Protein AF-A0A2W2E8K6-F1 (afdb_monomer)

Sequence (105 aa):
MLVDEMERLLRAPLASGNADAWERGPDASHGFGDPSAPVECRVLLVVGEWAEVVTEHHGVGDDPLRVPAAGLADQLGVAVDALPGLRFSGVVGDDGLVTGVSLVS

Nearest PDB structures (foldseek):
  7pnw-assembly1_W  TM=4.073E-01  e=1.799E-01  Mus musculus
  3kf6-assembly1_A  TM=3.713E-01  e=2.875E+00  Schizosaccharomyces pombe
  6voo-assembly1_C  TM=3.539E-01  e=4.196E+00  Spinacia oleracea

Structure (mmCIF, N/CA/C/O backbone):
data_AF-A0A2W2E8K6-F1
#
_entry.id   AF-A0A2W2E8K6-F1
#
loop_
_atom_site.group_PDB
_atom_site.id
_atom_site.type_symbol
_atom_site.label_atom_id
_atom_site.label_alt_id
_atom_site.label_comp_id
_atom_site.label_asym_id
_atom_site.label_entity_id
_atom_site.label_seq_id
_atom_site.pdbx_PDB_ins_code
_atom_site.Cartn_x
_atom_site.Cartn_y
_atom_site.Cartn_z
_atom_site.occupancy
_atom_site.B_iso_or_equiv
_atom_site.auth_seq_id
_atom_site.auth_comp_id
_atom_site.auth_asym_id
_atom_site.auth_atom_id
_atom_site.pdbx_PDB_model_num
ATOM 1 N N . MET A 1 1 ? 38.595 -31.363 -49.644 1.00 59.38 1 MET A N 1
ATOM 2 C CA . MET A 1 1 ? 39.010 -29.950 -49.784 1.00 59.38 1 MET A CA 1
ATOM 3 C C . MET A 1 1 ? 37.880 -28.945 -49.488 1.00 59.38 1 MET A C 1
ATOM 5 O O . MET A 1 1 ? 38.020 -27.790 -49.846 1.00 59.38 1 MET A O 1
ATOM 9 N N . LEU A 1 2 ? 36.776 -29.353 -48.835 1.00 58.16 2 LEU A N 1
ATOM 10 C CA . LEU A 1 2 ? 35.666 -28.464 -48.419 1.00 58.16 2 LEU A CA 1
ATOM 11 C C . LEU A 1 2 ? 35.331 -28.571 -46.916 1.00 58.16 2 LEU A C 1
ATOM 13 O O . LEU A 1 2 ? 34.613 -27.734 -46.389 1.00 58.16 2 LEU A O 1
ATOM 17 N N . VAL A 1 3 ? 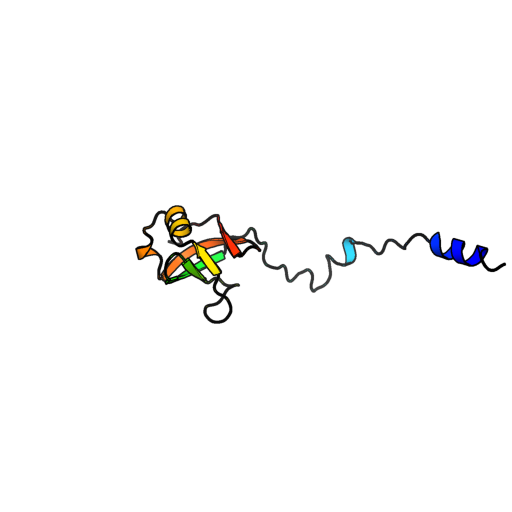35.867 -29.581 -46.221 1.00 56.78 3 VAL A N 1
ATOM 18 C CA . VAL A 1 3 ? 35.679 -29.800 -44.774 1.00 56.78 3 VAL A CA 1
ATOM 19 C C . VAL A 1 3 ? 36.708 -29.051 -43.915 1.00 56.78 3 VAL A C 1
ATOM 21 O O . VAL A 1 3 ? 36.368 -28.595 -42.831 1.0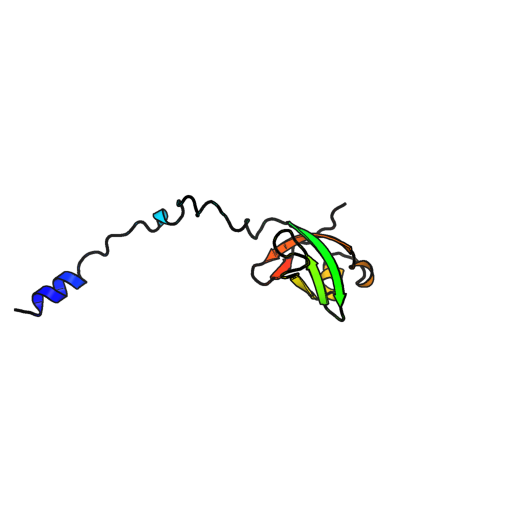0 56.78 3 VAL A O 1
ATOM 24 N N . ASP A 1 4 ? 37.918 -28.823 -44.434 1.00 53.50 4 ASP A N 1
ATOM 25 C CA . ASP A 1 4 ? 38.997 -28.103 -43.733 1.00 53.50 4 ASP A CA 1
ATOM 26 C C . ASP A 1 4 ? 38.683 -26.614 -43.486 1.00 53.50 4 ASP A C 1
ATOM 28 O O . ASP A 1 4 ? 39.111 -26.028 -42.494 1.00 53.50 4 ASP A O 1
ATOM 32 N N . GLU A 1 5 ? 37.908 -25.980 -44.373 1.00 54.84 5 GLU A N 1
ATOM 33 C CA . GLU A 1 5 ? 37.619 -24.543 -44.274 1.00 54.84 5 GLU A CA 1
ATOM 34 C C . GLU A 1 5 ? 36.519 -24.236 -43.242 1.00 54.84 5 GLU A C 1
ATOM 36 O O . GLU A 1 5 ? 36.550 -23.195 -42.584 1.00 54.84 5 GLU A O 1
ATOM 41 N N . MET A 1 6 ? 35.595 -25.179 -43.018 1.00 48.69 6 MET A N 1
ATOM 42 C CA . MET A 1 6 ? 34.545 -25.047 -42.001 1.00 48.69 6 MET A CA 1
ATOM 43 C C . MET A 1 6 ? 35.068 -25.231 -40.571 1.00 48.69 6 MET A C 1
ATOM 45 O O . MET A 1 6 ? 34.632 -24.509 -39.673 1.00 48.69 6 MET A O 1
ATOM 49 N N . GLU A 1 7 ? 36.031 -26.130 -40.339 1.00 54.59 7 GLU A N 1
ATOM 50 C CA . GLU A 1 7 ? 36.639 -26.285 -39.006 1.00 54.59 7 GLU A CA 1
ATOM 51 C C . GLU A 1 7 ? 37.484 -25.069 -38.603 1.00 54.59 7 GLU A C 1
ATOM 53 O O . GLU A 1 7 ? 37.613 -24.763 -37.417 1.00 54.59 7 GLU A O 1
ATOM 58 N N . ARG A 1 8 ? 38.008 -24.317 -39.578 1.00 54.66 8 ARG A N 1
ATOM 59 C CA . ARG A 1 8 ? 38.788 -23.102 -39.321 1.00 54.66 8 A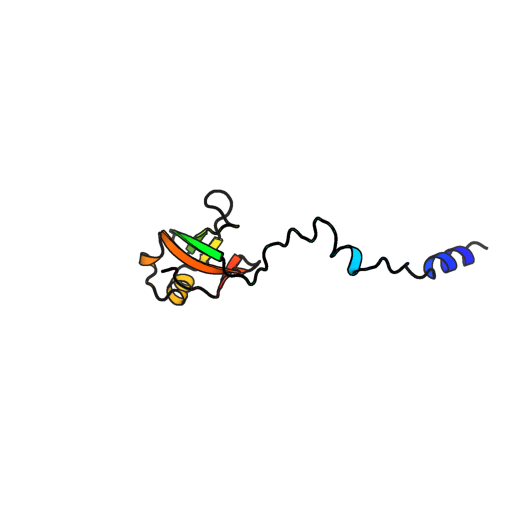RG A CA 1
ATOM 60 C C . ARG A 1 8 ? 37.920 -21.919 -38.877 1.00 54.66 8 ARG A C 1
ATOM 62 O O . ARG A 1 8 ? 38.376 -21.107 -38.075 1.00 54.66 8 ARG A O 1
ATOM 69 N N . LEU A 1 9 ? 36.669 -21.854 -39.337 1.00 54.59 9 LEU A N 1
ATOM 70 C CA . LEU A 1 9 ? 35.689 -20.839 -38.925 1.00 54.59 9 LEU A CA 1
ATOM 71 C C . LEU A 1 9 ? 35.095 -21.110 -37.534 1.00 54.59 9 LEU A C 1
ATOM 73 O O . LEU A 1 9 ? 34.798 -20.166 -36.810 1.00 54.59 9 LEU A O 1
ATOM 77 N N . LEU A 1 10 ? 34.984 -22.378 -37.128 1.00 57.09 10 LEU A N 1
ATOM 78 C CA . LEU A 1 10 ? 34.478 -22.769 -35.803 1.00 57.09 10 LEU A CA 1
ATOM 79 C C . LEU A 1 10 ? 35.527 -22.665 -34.679 1.00 57.09 10 LEU A C 1
ATOM 81 O O . LEU A 1 10 ? 35.171 -22.733 -33.505 1.00 57.09 10 LEU A O 1
ATOM 85 N N . ARG A 1 11 ? 36.814 -22.494 -35.019 1.00 53.44 11 ARG A N 1
ATOM 86 C CA . ARG A 1 11 ? 37.931 -22.363 -34.061 1.00 53.44 11 ARG A CA 1
ATOM 87 C C . ARG A 1 11 ? 38.459 -20.943 -33.889 1.00 53.44 11 ARG A C 1
ATOM 89 O O . ARG A 1 11 ? 39.430 -20.749 -33.154 1.00 53.44 11 ARG A O 1
ATOM 96 N N . ALA A 1 12 ? 37.863 -19.961 -34.562 1.00 48.12 12 ALA A N 1
ATOM 97 C CA . ALA A 1 12 ? 38.179 -18.570 -34.289 1.00 48.12 12 ALA A CA 1
ATOM 98 C C . ALA A 1 12 ? 37.796 -18.275 -32.828 1.00 48.12 12 ALA A C 1
ATOM 100 O O . ALA A 1 12 ? 36.665 -18.580 -32.440 1.00 48.12 12 ALA A O 1
ATOM 101 N N . PRO A 1 13 ? 38.696 -17.714 -31.997 1.00 46.59 13 PRO A N 1
ATOM 102 C CA . PRO A 1 13 ? 38.263 -17.177 -30.722 1.00 46.59 13 PRO A CA 1
ATOM 103 C C . PRO A 1 13 ? 37.185 -16.154 -31.058 1.00 46.59 13 PRO A C 1
ATOM 105 O O . PRO A 1 13 ? 37.446 -15.223 -31.824 1.00 46.59 13 PRO A O 1
ATOM 108 N N . LEU A 1 14 ? 35.967 -16.365 -30.547 1.00 51.41 14 LEU A N 1
ATOM 109 C CA . LEU A 1 14 ? 34.975 -15.304 -30.479 1.00 51.41 14 LEU A CA 1
ATOM 110 C C . LEU A 1 14 ? 35.733 -14.135 -29.871 1.00 51.41 14 LEU A C 1
ATOM 112 O O . LEU A 1 14 ? 36.173 -14.233 -28.724 1.00 51.41 14 LEU A O 1
ATOM 116 N N . ALA A 1 15 ? 36.013 -13.111 -30.682 1.00 48.97 15 ALA A N 1
ATOM 117 C CA . ALA A 1 15 ? 36.617 -11.895 -30.187 1.00 48.97 15 ALA A CA 1
ATOM 118 C C . ALA A 1 15 ? 35.769 -11.530 -28.978 1.00 48.97 15 ALA A C 1
ATOM 120 O O . ALA A 1 15 ? 34.553 -11.389 -29.118 1.00 48.97 15 ALA A O 1
ATOM 121 N N . SER A 1 16 ? 36.385 -11.531 -27.795 1.00 50.12 16 SER A N 1
ATOM 122 C CA . SER A 1 16 ? 35.739 -11.145 -26.556 1.00 50.12 16 SER A CA 1
ATOM 123 C C . SER A 1 16 ? 35.376 -9.678 -26.726 1.00 50.12 16 SER A C 1
ATOM 125 O O . SER A 1 16 ? 36.153 -8.783 -26.392 1.00 50.12 16 SER A O 1
ATOM 127 N N . GLY A 1 17 ? 34.235 -9.443 -27.370 1.00 41.22 17 GLY A N 1
ATOM 128 C CA . GLY A 1 17 ? 33.529 -8.188 -27.357 1.00 41.22 17 GLY A CA 1
ATOM 129 C C . GLY A 1 17 ? 33.325 -7.913 -25.889 1.00 41.22 17 GLY A C 1
ATOM 130 O O . GLY A 1 17 ? 32.635 -8.666 -25.209 1.00 41.22 17 GLY A O 1
ATOM 131 N N . ASN A 1 18 ? 34.085 -6.938 -25.411 1.00 47.88 18 ASN A N 1
ATOM 132 C CA . ASN A 1 18 ? 34.184 -6.566 -24.021 1.00 47.88 18 ASN A CA 1
ATOM 133 C C . ASN A 1 18 ? 32.767 -6.469 -23.436 1.00 47.88 18 ASN A C 1
ATOM 135 O O . ASN A 1 18 ? 32.014 -5.575 -23.825 1.00 47.88 18 ASN A O 1
ATOM 139 N N . ALA A 1 19 ? 32.388 -7.417 -22.575 1.00 48.16 19 ALA A N 1
ATOM 140 C CA . ALA A 1 19 ? 31.066 -7.437 -21.950 1.00 48.16 19 ALA A CA 1
ATOM 141 C C . ALA A 1 19 ? 30.801 -6.124 -21.179 1.00 48.16 19 ALA A C 1
ATOM 143 O O . ALA A 1 19 ? 29.661 -5.685 -21.085 1.00 48.16 19 ALA A O 1
ATOM 144 N N . ASP A 1 20 ? 31.870 -5.420 -20.791 1.00 45.66 20 ASP A N 1
ATOM 145 C CA . ASP A 1 20 ? 31.871 -4.137 -20.079 1.00 45.66 20 ASP A CA 1
ATOM 146 C C . ASP A 1 20 ? 31.558 -2.904 -20.957 1.00 45.66 20 ASP A C 1
ATOM 148 O O . ASP A 1 20 ? 31.648 -1.759 -20.495 1.00 45.66 20 ASP A O 1
ATOM 152 N N . ALA A 1 21 ? 31.297 -3.080 -22.259 1.00 46.66 21 ALA A N 1
ATOM 153 C CA . ALA A 1 21 ? 30.978 -1.965 -23.158 1.00 46.66 21 ALA A CA 1
ATOM 154 C C . ALA A 1 21 ? 29.495 -1.558 -23.099 1.00 46.66 21 ALA A C 1
ATOM 156 O O . ALA A 1 21 ? 29.176 -0.396 -23.340 1.00 46.66 21 ALA A O 1
ATOM 157 N N . TRP A 1 22 ? 28.606 -2.488 -22.740 1.00 51.53 22 TRP A N 1
ATOM 158 C CA . TRP A 1 22 ? 27.163 -2.239 -22.636 1.00 51.53 22 TRP A CA 1
ATOM 159 C C . TRP A 1 22 ? 26.792 -1.468 -21.360 1.00 51.53 22 TRP A C 1
ATOM 161 O O . TRP A 1 22 ? 25.813 -0.734 -21.352 1.00 51.53 22 TRP A O 1
ATOM 171 N N . GLU A 1 23 ? 27.616 -1.551 -20.312 1.00 50.53 23 GLU A N 1
ATOM 172 C CA . GLU A 1 23 ? 27.397 -0.858 -19.031 1.00 50.53 23 GLU A CA 1
ATOM 173 C C . GLU A 1 23 ? 27.769 0.637 -19.047 1.00 50.53 23 GLU A C 1
ATOM 175 O O . GLU A 1 23 ? 27.566 1.336 -18.059 1.00 50.53 23 GLU A O 1
ATOM 180 N N . ARG A 1 24 ? 28.343 1.159 -20.141 1.00 48.19 24 ARG A N 1
ATOM 181 C CA . ARG A 1 24 ? 28.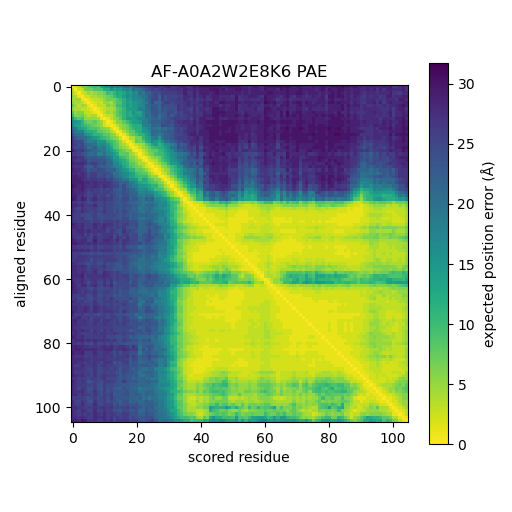867 2.543 -20.209 1.00 48.19 24 ARG A CA 1
ATOM 182 C C . ARG A 1 24 ? 28.306 3.388 -21.351 1.00 48.19 24 ARG A C 1
ATOM 184 O O . ARG A 1 24 ? 28.846 4.457 -21.640 1.00 48.19 24 ARG A O 1
ATOM 191 N N . GLY A 1 25 ? 27.244 2.929 -22.007 1.00 43.72 25 GLY A N 1
ATOM 192 C CA . GLY A 1 25 ? 26.517 3.758 -22.964 1.00 43.72 25 GLY A CA 1
ATOM 193 C C . GLY A 1 25 ? 25.873 4.979 -22.279 1.00 43.72 25 GLY A C 1
ATOM 194 O O . GLY A 1 25 ? 25.596 4.933 -21.081 1.00 43.72 25 GLY A O 1
ATOM 195 N N . PRO A 1 26 ? 25.623 6.092 -22.990 1.00 46.22 26 PRO A N 1
ATOM 196 C CA . PRO A 1 26 ? 24.880 7.243 -22.449 1.00 46.22 26 PRO A CA 1
ATOM 197 C C . PRO A 1 26 ? 23.449 6.881 -21.992 1.00 46.22 26 PRO A C 1
ATOM 199 O O . PRO A 1 26 ? 22.808 7.618 -21.247 1.00 46.22 26 PRO A O 1
ATOM 202 N N . ASP A 1 27 ? 22.967 5.726 -22.429 1.00 49.53 27 ASP A N 1
ATOM 203 C CA . ASP A 1 27 ? 21.756 5.012 -22.047 1.00 49.53 27 ASP A CA 1
ATOM 204 C C . ASP A 1 27 ? 21.916 4.142 -20.784 1.00 49.53 27 ASP A C 1
ATOM 206 O O . ASP A 1 27 ? 20.937 3.956 -20.068 1.00 49.53 27 ASP A O 1
ATOM 210 N N . ALA A 1 28 ? 23.132 3.723 -20.414 1.00 47.81 28 ALA A N 1
ATOM 211 C CA . ALA A 1 28 ? 23.404 3.023 -19.150 1.00 47.81 28 ALA A CA 1
ATOM 212 C C . ALA A 1 28 ? 23.239 3.925 -17.909 1.00 47.81 28 ALA A C 1
ATOM 214 O O . ALA A 1 28 ? 23.199 3.444 -16.781 1.00 47.81 28 ALA A O 1
ATOM 215 N N . SER A 1 29 ? 23.143 5.245 -18.111 1.00 45.16 29 SER A N 1
ATOM 216 C CA . SER A 1 29 ? 22.926 6.237 -17.048 1.00 45.16 29 SER A CA 1
ATOM 217 C C . SER A 1 29 ? 21.459 6.630 -16.851 1.00 45.16 29 SER A C 1
ATOM 219 O O . SER A 1 29 ? 21.165 7.383 -15.926 1.00 45.16 29 SER A O 1
ATOM 221 N N . HIS A 1 30 ? 20.526 6.102 -17.652 1.00 41.91 30 HIS A N 1
ATOM 222 C CA . HIS A 1 30 ? 19.118 6.082 -17.252 1.00 41.91 30 HIS A CA 1
ATOM 223 C C . HIS A 1 30 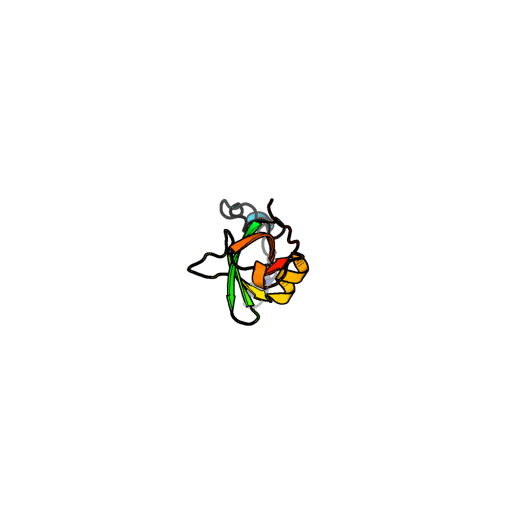? 18.903 4.815 -16.439 1.00 41.91 30 HIS A C 1
ATOM 225 O O . HIS A 1 30 ? 18.240 3.880 -16.878 1.00 41.91 30 HIS A O 1
ATOM 231 N N . GLY A 1 31 ? 19.543 4.766 -15.268 1.00 39.34 31 GLY A N 1
ATOM 232 C CA . GLY A 1 31 ? 19.196 3.768 -14.278 1.00 39.34 31 GLY A CA 1
ATOM 233 C C . GLY A 1 31 ? 17.693 3.860 -14.072 1.00 39.34 31 GLY A C 1
ATOM 234 O O . GLY A 1 31 ? 17.190 4.904 -13.655 1.00 39.34 31 GLY A O 1
ATOM 235 N N . PHE A 1 32 ? 16.976 2.785 -14.397 1.00 46.12 32 PHE A N 1
ATOM 236 C CA . PHE A 1 32 ? 15.781 2.441 -13.642 1.00 46.12 32 PHE A CA 1
ATOM 237 C C . PHE A 1 32 ? 16.193 2.646 -12.185 1.00 46.12 32 PHE A C 1
ATOM 239 O O . PHE A 1 32 ? 17.193 2.049 -11.774 1.00 46.12 32 PHE A O 1
ATOM 246 N N . GLY A 1 33 ? 15.602 3.644 -11.514 1.00 46.72 33 GLY A N 1
ATOM 247 C CA . GLY A 1 33 ? 16.062 4.097 -10.203 1.00 46.72 33 GLY A CA 1
ATOM 248 C C . GLY A 1 33 ? 16.328 2.880 -9.335 1.00 46.72 33 GLY A C 1
ATOM 249 O O . GLY A 1 33 ? 15.548 1.936 -9.408 1.00 46.72 33 GLY A O 1
ATOM 250 N N . ASP A 1 34 ? 17.466 2.862 -8.636 1.00 49.16 34 ASP A N 1
ATOM 251 C CA . ASP A 1 34 ? 17.879 1.728 -7.810 1.00 49.16 34 ASP A CA 1
ATOM 252 C C . ASP A 1 34 ? 16.639 1.182 -7.079 1.00 49.16 34 ASP A C 1
ATOM 254 O O . ASP A 1 34 ? 16.096 1.904 -6.236 1.00 49.16 34 ASP A O 1
ATOM 258 N N . PRO A 1 35 ? 16.134 -0.024 -7.420 1.00 53.66 35 PRO A N 1
ATOM 259 C CA . PRO A 1 35 ? 14.863 -0.528 -6.899 1.00 53.66 35 PRO A CA 1
ATOM 260 C C . PRO A 1 35 ? 14.928 -0.789 -5.387 1.00 53.66 35 PRO A C 1
ATOM 262 O O . PRO A 1 35 ? 13.987 -1.310 -4.804 1.00 53.66 35 PRO A O 1
ATOM 265 N N . SER A 1 36 ? 16.045 -0.443 -4.737 1.00 61.50 36 SER A N 1
ATOM 266 C CA . SER A 1 36 ? 16.231 -0.437 -3.292 1.00 61.50 36 SER A CA 1
ATOM 267 C C . SER A 1 36 ? 15.952 0.912 -2.613 1.00 61.50 36 SER A C 1
ATOM 269 O O . SER A 1 36 ? 15.864 0.954 -1.382 1.00 61.50 36 SER A O 1
ATOM 271 N N . ALA A 1 37 ? 15.807 2.014 -3.357 1.00 77.75 37 ALA A N 1
ATOM 272 C CA . ALA A 1 37 ? 15.556 3.324 -2.768 1.00 77.75 37 ALA A CA 1
ATOM 273 C C . ALA A 1 37 ? 14.059 3.505 -2.445 1.00 77.75 37 ALA A C 1
ATOM 275 O O . ALA A 1 37 ? 13.208 3.281 -3.306 1.00 77.75 37 ALA A O 1
ATOM 276 N N . PRO A 1 38 ? 13.704 3.914 -1.215 1.00 86.81 38 PRO A N 1
ATOM 277 C CA . PRO A 1 38 ? 12.314 4.166 -0.870 1.00 86.81 38 PRO A CA 1
ATOM 278 C C . PRO A 1 38 ? 11.787 5.410 -1.606 1.00 86.81 38 PRO A C 1
ATOM 280 O O . PRO A 1 38 ? 12.413 6.470 -1.576 1.00 86.81 38 PRO A O 1
ATOM 283 N N . VAL A 1 39 ? 10.618 5.281 -2.235 1.00 90.94 39 VAL A N 1
ATOM 284 C CA . VAL A 1 39 ? 9.919 6.346 -2.974 1.00 90.94 39 VAL A CA 1
ATOM 285 C C . VAL A 1 39 ? 8.730 6.878 -2.173 1.00 90.94 39 VAL A C 1
ATOM 287 O O . VAL A 1 39 ? 8.288 6.246 -1.209 1.00 90.94 39 VAL A O 1
ATOM 290 N N . GLU A 1 40 ? 8.208 8.054 -2.537 1.00 93.62 40 GLU A N 1
ATOM 291 C CA . GLU A 1 40 ? 6.938 8.545 -1.982 1.00 93.62 40 GLU A CA 1
ATOM 292 C C . GLU A 1 40 ? 5.768 7.770 -2.601 1.00 93.62 40 GLU A C 1
ATOM 294 O O . GLU A 1 40 ? 5.615 7.683 -3.822 1.00 93.62 40 GLU A O 1
ATOM 299 N N . CYS A 1 41 ? 4.917 7.242 -1.730 1.00 94.62 41 CYS A N 1
ATOM 300 C CA . CYS A 1 41 ? 3.727 6.486 -2.062 1.00 94.62 41 CYS A CA 1
ATOM 301 C C . CYS A 1 41 ? 2.488 7.197 -1.517 1.00 94.62 41 CYS A C 1
ATOM 303 O O . CYS A 1 41 ? 2.492 7.793 -0.433 1.00 94.62 41 CYS A O 1
ATOM 305 N N . ARG A 1 42 ? 1.375 7.069 -2.235 1.00 96.06 42 ARG A N 1
ATOM 306 C CA . ARG A 1 42 ? 0.065 7.512 -1.760 1.00 96.06 42 ARG A CA 1
ATOM 307 C C . ARG A 1 42 ? -0.991 6.474 -2.077 1.00 96.06 42 ARG A C 1
ATOM 309 O O . ARG A 1 42 ? -1.124 6.058 -3.222 1.00 96.06 42 ARG A O 1
ATOM 316 N N . VAL A 1 43 ? -1.806 6.125 -1.090 1.00 96.19 43 VAL A N 1
ATOM 317 C CA . VAL A 1 43 ? -3.003 5.321 -1.341 1.00 96.19 43 VAL A CA 1
ATOM 318 C C . VAL A 1 43 ? -4.064 6.211 -1.988 1.00 96.19 43 VAL A C 1
ATOM 320 O O . VAL A 1 43 ? -4.483 7.216 -1.409 1.00 96.19 43 VAL A O 1
ATOM 323 N N . LEU A 1 44 ? -4.518 5.854 -3.185 1.00 95.19 44 LEU A N 1
ATOM 324 C CA . LEU A 1 44 ? -5.633 6.528 -3.845 1.00 95.19 44 LEU A CA 1
ATOM 325 C C . LEU A 1 44 ? -6.968 6.108 -3.249 1.00 95.19 44 LEU A C 1
ATOM 327 O O . LEU A 1 44 ? -7.764 6.954 -2.842 1.00 95.19 44 LEU A O 1
ATOM 331 N N . LEU A 1 45 ? -7.212 4.801 -3.229 1.00 94.88 45 LEU A N 1
ATOM 332 C CA . LEU A 1 45 ? -8.498 4.218 -2.882 1.00 94.88 45 LEU A CA 1
ATOM 333 C C . LEU A 1 45 ? -8.3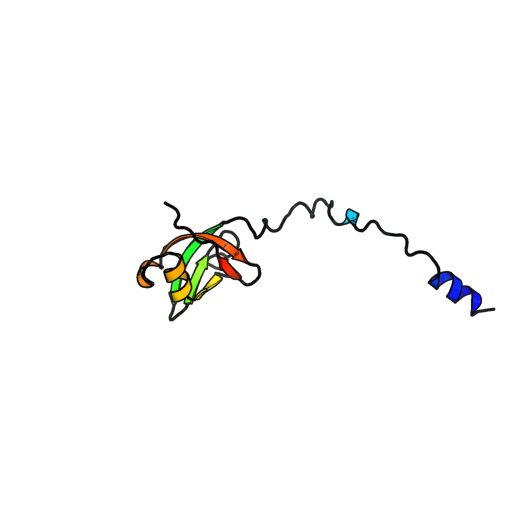39 2.766 -2.439 1.00 94.88 45 LEU A C 1
ATOM 335 O O . LEU A 1 45 ? -7.347 2.106 -2.742 1.00 94.88 45 LEU A O 1
ATOM 339 N N . VAL A 1 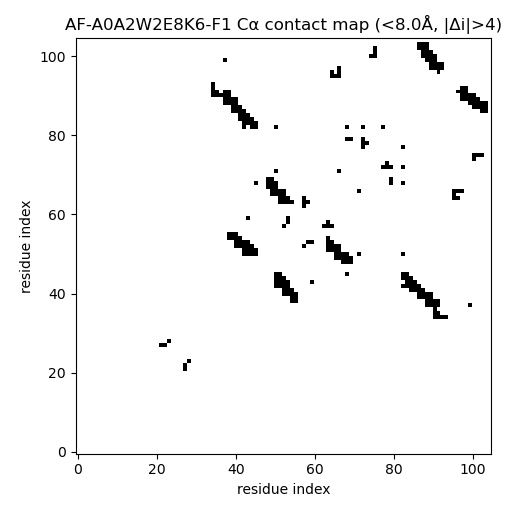46 ? -9.349 2.286 -1.719 1.00 96.56 46 VAL A N 1
ATOM 340 C CA . VAL A 1 46 ? -9.488 0.888 -1.310 1.00 96.56 46 VAL A CA 1
ATOM 341 C C . VAL A 1 46 ? -10.769 0.347 -1.938 1.00 96.56 46 VAL A C 1
ATOM 343 O O . VAL A 1 46 ? -11.838 0.936 -1.773 1.00 96.56 46 VAL A O 1
ATOM 346 N N . VAL A 1 47 ? -10.663 -0.758 -2.675 1.00 92.81 47 VAL A N 1
ATOM 347 C CA . VAL A 1 47 ? -11.784 -1.433 -3.345 1.00 92.81 47 VAL A CA 1
ATOM 348 C C . VAL A 1 47 ? -11.769 -2.902 -2.957 1.00 92.81 47 VAL A C 1
ATOM 350 O O . VAL A 1 47 ? -10.904 -3.672 -3.375 1.00 92.81 47 VAL A O 1
ATOM 353 N N . GLY A 1 48 ? -12.751 -3.299 -2.147 1.00 93.56 48 GLY A N 1
ATOM 354 C CA . GLY A 1 48 ? -12.796 -4.643 -1.580 1.00 93.56 48 GLY A CA 1
ATOM 355 C C . GLY A 1 48 ? -11.583 -4.898 -0.685 1.00 93.56 48 GLY A C 1
ATOM 356 O O . GLY A 1 48 ? -11.392 -4.206 0.309 1.00 93.56 48 GLY A O 1
ATOM 357 N N . GLU A 1 49 ? -10.774 -5.893 -1.044 1.00 95.38 49 GLU A N 1
ATOM 358 C CA . GLU A 1 49 ? -9.566 -6.304 -0.311 1.00 95.38 49 GLU A CA 1
ATOM 359 C C . GLU A 1 49 ? -8.274 -5.625 -0.807 1.00 95.38 49 GLU A C 1
ATOM 361 O O . GLU A 1 49 ? -7.204 -5.853 -0.242 1.00 95.38 49 GLU A O 1
ATOM 366 N N . TRP A 1 50 ? -8.362 -4.790 -1.846 1.00 96.38 50 TRP A N 1
ATOM 367 C CA . TRP A 1 50 ? -7.212 -4.200 -2.532 1.00 96.38 50 TRP A CA 1
ATOM 368 C C . TRP A 1 50 ? -7.113 -2.698 -2.278 1.00 96.38 50 TRP A C 1
ATOM 370 O O . TRP A 1 50 ? -8.124 -1.995 -2.253 1.00 96.38 50 TRP A O 1
ATOM 380 N N . ALA A 1 51 ? -5.887 -2.206 -2.134 1.00 96.44 51 ALA A N 1
ATOM 381 C CA . ALA A 1 51 ? -5.555 -0.790 -2.142 1.00 96.44 51 ALA A CA 1
ATOM 382 C C . ALA A 1 51 ? -4.837 -0.444 -3.450 1.00 96.44 51 ALA A C 1
ATOM 384 O O . ALA A 1 51 ? -3.957 -1.185 -3.890 1.00 96.44 51 ALA A O 1
ATOM 385 N N . GLU A 1 52 ? -5.205 0.683 -4.053 1.00 95.50 52 GLU A N 1
ATOM 386 C CA . GLU A 1 52 ? -4.470 1.266 -5.173 1.00 95.50 52 GLU A CA 1
ATOM 387 C C . GLU A 1 52 ? -3.477 2.297 -4.640 1.00 95.50 52 GLU A C 1
ATOM 389 O O . GLU A 1 52 ? -3.857 3.249 -3.952 1.00 95.50 52 GLU A O 1
ATOM 394 N N . VAL A 1 53 ? -2.202 2.095 -4.951 1.00 94.50 53 VAL A N 1
ATOM 395 C CA . VAL A 1 53 ? -1.083 2.931 -4.527 1.00 94.50 53 VAL A CA 1
ATOM 396 C C . VAL A 1 53 ? -0.474 3.586 -5.752 1.00 94.50 53 VAL A C 1
ATOM 398 O O . VAL A 1 53 ? -0.186 2.926 -6.747 1.00 94.50 53 VAL A O 1
ATOM 401 N N . VAL A 1 54 ? -0.254 4.891 -5.665 1.00 94.25 54 VAL A N 1
ATOM 402 C CA . VAL A 1 54 ? 0.500 5.633 -6.669 1.00 94.25 54 VAL A CA 1
ATOM 403 C C . VAL A 1 54 ? 1.860 6.028 -6.154 1.00 94.25 54 VAL A C 1
ATOM 405 O O . VAL A 1 54 ? 2.031 6.312 -4.966 1.00 94.25 54 VAL A O 1
ATOM 408 N N . THR A 1 55 ? 2.800 6.075 -7.083 1.00 90.56 55 THR A N 1
ATOM 409 C CA . THR A 1 55 ? 4.184 6.492 -6.882 1.00 90.56 55 THR A CA 1
ATOM 410 C C . THR A 1 55 ? 4.603 7.391 -8.043 1.00 90.56 55 THR A C 1
ATOM 412 O O . THR A 1 55 ? 3.815 7.659 -8.953 1.00 90.56 55 THR A O 1
ATOM 415 N N . GLU A 1 56 ? 5.848 7.862 -8.042 1.00 86.62 56 GLU A N 1
ATOM 416 C CA . GLU A 1 56 ? 6.409 8.585 -9.192 1.00 86.62 56 GLU A CA 1
ATOM 417 C C . GLU A 1 56 ? 6.514 7.725 -10.467 1.00 86.62 56 GLU A C 1
ATOM 419 O O . GLU A 1 56 ? 6.538 8.266 -11.571 1.00 86.62 56 GLU A O 1
ATOM 424 N N . HIS A 1 57 ? 6.528 6.395 -10.322 1.00 84.06 57 HIS A N 1
ATOM 425 C CA . HIS A 1 57 ? 6.605 5.437 -11.429 1.00 84.06 57 HIS A CA 1
ATOM 426 C C . HIS A 1 57 ? 5.233 4.869 -11.829 1.00 84.06 57 HIS A C 1
ATOM 428 O O . HIS A 1 57 ? 5.038 4.502 -12.985 1.00 84.06 57 HIS A O 1
ATOM 434 N N . HIS A 1 58 ? 4.275 4.841 -10.897 1.00 82.69 58 HIS A N 1
ATOM 435 C CA . HIS A 1 58 ? 2.943 4.253 -11.066 1.00 82.69 58 HIS A CA 1
ATOM 436 C C . HIS A 1 58 ? 1.855 5.302 -10.808 1.00 82.69 58 HIS A C 1
ATOM 438 O O . HIS A 1 58 ? 1.498 5.585 -9.663 1.00 82.69 58 HIS A O 1
ATOM 444 N N . GLY A 1 59 ? 1.360 5.935 -11.875 1.00 82.25 59 GLY A N 1
ATOM 445 C CA . GLY A 1 59 ? 0.464 7.094 -11.806 1.00 82.25 59 GLY A CA 1
ATOM 446 C C . GLY A 1 59 ? -1.035 6.769 -11.740 1.00 82.25 59 GLY A C 1
ATOM 447 O O . GLY A 1 59 ? -1.477 5.670 -12.054 1.00 82.25 59 GLY A O 1
ATOM 448 N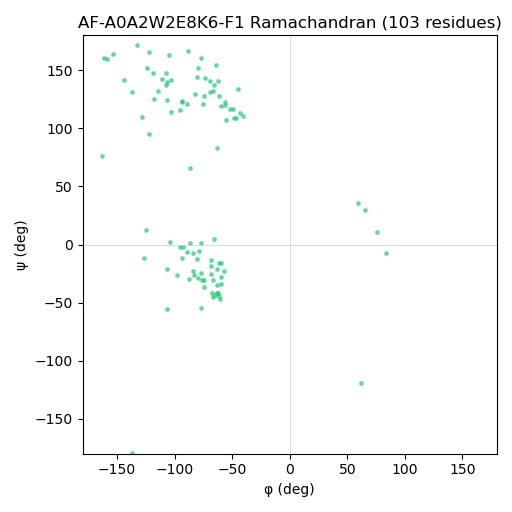 N . VAL A 1 60 ? -1.841 7.785 -11.397 1.00 78.62 60 VAL A N 1
ATOM 449 C CA . VAL A 1 60 ? -3.308 7.705 -11.186 1.00 78.62 60 VAL A CA 1
ATOM 450 C C . VAL A 1 60 ? -4.094 7.237 -12.422 1.00 78.62 60 VAL A C 1
ATOM 452 O O . VAL A 1 60 ? -5.190 6.705 -12.278 1.00 78.62 60 VAL A O 1
ATOM 455 N N . GLY A 1 61 ? -3.580 7.490 -13.629 1.00 72.56 61 GLY A N 1
ATOM 456 C CA . GLY A 1 61 ? -4.310 7.270 -14.883 1.00 72.56 61 GLY A CA 1
ATOM 457 C C . GLY A 1 61 ? -3.852 6.072 -15.709 1.00 72.56 61 GLY A C 1
ATOM 458 O O . GLY A 1 61 ? -4.631 5.596 -16.530 1.00 72.56 61 GLY A O 1
ATOM 459 N N . ASP A 1 62 ? -2.626 5.598 -15.492 1.00 74.69 62 ASP A N 1
ATOM 460 C CA . ASP A 1 62 ? -2.011 4.588 -16.353 1.00 74.69 62 ASP A CA 1
ATOM 461 C C . ASP A 1 62 ? -1.976 3.228 -15.659 1.00 74.69 62 ASP A C 1
ATOM 463 O O . ASP A 1 62 ? -2.517 2.258 -16.186 1.00 74.69 62 ASP A O 1
ATOM 467 N N . ASP A 1 63 ? -1.374 3.168 -14.467 1.00 86.75 63 ASP A N 1
ATOM 468 C CA . ASP A 1 63 ? -1.081 1.896 -13.806 1.00 86.75 63 ASP A CA 1
ATOM 469 C C . ASP A 1 63 ? -0.781 2.077 -12.305 1.00 86.75 63 ASP A C 1
ATOM 471 O O . ASP A 1 63 ? 0.385 2.063 -11.904 1.00 86.75 63 ASP A O 1
ATOM 475 N N . PRO A 1 64 ? -1.795 2.308 -11.449 1.00 90.50 64 PRO A N 1
ATOM 476 C CA . PRO A 1 64 ? -1.593 2.301 -10.006 1.00 90.50 64 PRO A CA 1
ATOM 477 C C . PRO A 1 64 ? -1.303 0.879 -9.506 1.00 90.50 64 PRO A C 1
ATOM 479 O O . PRO A 1 64 ? -1.954 -0.091 -9.901 1.00 90.50 64 PRO A O 1
ATOM 482 N N . LEU A 1 65 ? -0.381 0.762 -8.552 1.00 92.19 65 LEU A N 1
ATOM 483 C CA . LEU A 1 65 ? -0.032 -0.509 -7.924 1.00 92.19 65 LEU A CA 1
ATOM 484 C C . LEU A 1 65 ? -1.205 -1.043 -7.108 1.00 92.19 65 LEU A C 1
ATOM 486 O O . LEU A 1 65 ? -1.771 -0.332 -6.276 1.00 92.19 65 LEU A O 1
ATOM 490 N N . ARG A 1 66 ? -1.539 -2.320 -7.293 1.00 93.00 66 ARG A N 1
ATOM 491 C CA . ARG A 1 66 ? -2.580 -3.000 -6.516 1.00 93.00 66 ARG A CA 1
ATOM 492 C C . ARG A 1 66 ? -1.954 -3.898 -5.472 1.00 93.00 66 ARG A C 1
ATOM 494 O O . ARG A 1 66 ? -1.348 -4.911 -5.802 1.00 93.00 66 ARG A O 1
ATOM 501 N N . VAL A 1 67 ? -2.164 -3.549 -4.210 1.00 93.50 67 VAL A N 1
ATOM 502 C CA . VAL A 1 67 ? -1.616 -4.292 -3.071 1.00 93.50 67 VAL A CA 1
ATOM 503 C C . VAL A 1 67 ? -2.725 -4.739 -2.118 1.00 93.50 67 VAL A C 1
ATOM 505 O O . VAL A 1 67 ? -3.761 -4.073 -2.034 1.00 93.50 67 VAL A O 1
ATOM 508 N N . PRO A 1 68 ? -2.553 -5.851 -1.380 1.00 95.31 68 PRO A N 1
ATOM 509 C CA . PRO A 1 68 ? -3.521 -6.267 -0.369 1.00 95.31 68 PRO A CA 1
ATOM 510 C C . PRO A 1 68 ? -3.685 -5.192 0.715 1.00 95.31 68 PRO A C 1
ATOM 512 O O . PRO A 1 68 ? -2.734 -4.866 1.427 1.00 95.31 68 PRO A O 1
ATOM 515 N N . ALA A 1 69 ? -4.898 -4.659 0.876 1.00 95.69 69 ALA A N 1
ATOM 516 C CA . ALA A 1 69 ? -5.168 -3.539 1.778 1.00 95.69 69 ALA A CA 1
ATOM 517 C C . ALA A 1 69 ? -4.896 -3.905 3.243 1.00 95.69 69 ALA A C 1
ATOM 519 O O . ALA A 1 69 ? -4.281 -3.134 3.973 1.00 95.69 69 ALA A O 1
ATOM 520 N N . ALA A 1 70 ? -5.301 -5.107 3.664 1.00 95.56 70 ALA A N 1
ATOM 521 C CA . ALA A 1 70 ? -5.050 -5.588 5.021 1.00 95.56 70 ALA A CA 1
ATOM 522 C C . ALA A 1 70 ? -3.546 -5.708 5.321 1.00 95.56 70 ALA A C 1
ATOM 524 O O . ALA A 1 70 ? -3.105 -5.305 6.393 1.00 95.56 70 ALA A O 1
ATOM 525 N N . GLY A 1 71 ? -2.762 -6.209 4.360 1.00 93.81 71 GLY A N 1
ATOM 526 C CA . GLY A 1 71 ? -1.312 -6.332 4.509 1.00 93.81 71 GLY A CA 1
ATOM 527 C C . GLY A 1 71 ? -0.618 -4.973 4.573 1.00 93.81 71 GLY A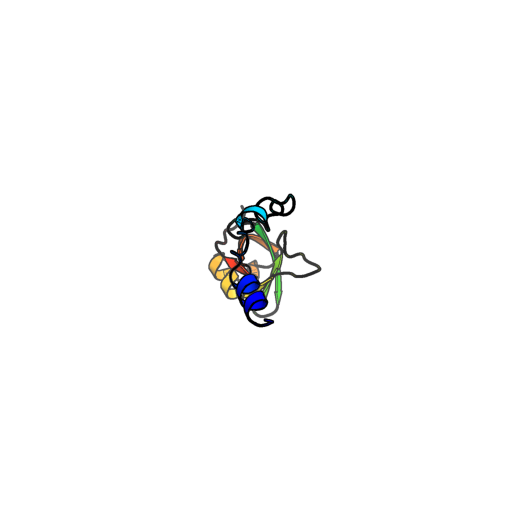 C 1
ATOM 528 O O . GLY A 1 71 ? 0.252 -4.771 5.412 1.00 93.81 71 GLY A O 1
ATOM 529 N N . LEU A 1 72 ? -1.037 -4.021 3.735 1.00 93.94 72 LEU A N 1
ATOM 530 C CA . LEU A 1 72 ? -0.496 -2.663 3.763 1.00 93.94 72 LEU A CA 1
ATOM 531 C C . LEU A 1 72 ? -0.830 -1.937 5.078 1.00 93.94 72 LEU A C 1
ATOM 533 O O . LEU A 1 72 ? 0.037 -1.291 5.659 1.00 93.94 72 LEU A O 1
ATOM 537 N N . ALA A 1 73 ? -2.071 -2.057 5.558 1.00 94.69 73 ALA A N 1
ATOM 538 C CA . ALA A 1 73 ? -2.513 -1.453 6.815 1.00 94.69 73 ALA A CA 1
ATOM 539 C C . ALA A 1 73 ? -1.724 -1.980 8.022 1.00 94.69 73 ALA A C 1
ATOM 541 O O . ALA A 1 73 ? -1.271 -1.185 8.846 1.00 94.69 73 ALA A O 1
ATOM 542 N N . ASP A 1 74 ? -1.511 -3.298 8.084 1.00 93.75 74 ASP A N 1
ATOM 543 C CA . ASP A 1 74 ? -0.714 -3.948 9.128 1.00 93.75 74 ASP A CA 1
ATOM 544 C C . ASP A 1 74 ? 0.733 -3.435 9.131 1.00 93.75 74 ASP A C 1
ATOM 546 O O . ASP A 1 74 ? 1.236 -3.003 10.167 1.00 93.75 74 ASP A O 1
ATOM 550 N N . GLN A 1 75 ? 1.368 -3.363 7.955 1.00 92.25 75 GLN A N 1
ATOM 551 C CA . GLN A 1 75 ? 2.729 -2.834 7.832 1.00 92.25 75 GLN A CA 1
ATOM 552 C C . GLN A 1 75 ? 2.840 -1.353 8.234 1.00 92.25 75 GLN A C 1
ATOM 554 O O . GLN A 1 75 ? 3.853 -0.942 8.795 1.00 92.25 75 GLN A O 1
ATOM 559 N N . LEU A 1 76 ? 1.808 -0.549 7.958 1.00 93.38 76 LEU A N 1
ATOM 560 C CA . LEU A 1 76 ? 1.763 0.873 8.312 1.00 93.38 76 LEU A CA 1
ATOM 561 C C . LEU A 1 76 ? 1.295 1.131 9.753 1.00 93.38 76 LEU A C 1
ATOM 563 O O . LEU A 1 76 ? 1.340 2.274 10.208 1.00 93.38 76 LEU A O 1
ATOM 567 N N . GLY A 1 77 ? 0.844 0.101 10.475 1.00 94.56 77 GLY A N 1
ATOM 568 C CA . GLY A 1 77 ? 0.323 0.235 11.835 1.00 94.56 77 GLY A CA 1
ATOM 569 C C . GLY A 1 77 ? -0.970 1.055 11.918 1.00 94.56 77 GLY A C 1
ATOM 570 O O . GLY A 1 77 ? -1.214 1.718 12.928 1.00 94.56 77 GLY A O 1
ATOM 571 N N . VAL A 1 78 ? -1.789 1.038 10.864 1.00 94.75 78 VAL A N 1
ATOM 572 C CA . VAL A 1 78 ? -3.060 1.776 10.777 1.00 94.75 78 VAL A CA 1
ATOM 573 C C . VAL A 1 78 ? -4.225 0.828 10.509 1.00 94.75 78 VAL A C 1
ATOM 575 O O . VAL A 1 78 ? -4.042 -0.323 10.125 1.00 94.75 78 VAL A O 1
ATOM 578 N N . ALA A 1 79 ? -5.451 1.306 10.702 1.00 95.50 79 ALA A N 1
ATOM 579 C CA . ALA A 1 79 ? -6.635 0.568 10.284 1.00 95.50 79 ALA A CA 1
ATOM 580 C C . ALA A 1 79 ? -6.881 0.737 8.769 1.00 95.50 79 ALA A C 1
ATOM 582 O O . ALA A 1 79 ? -6.500 1.744 8.171 1.00 95.50 79 ALA A O 1
ATOM 583 N N . VAL A 1 80 ? -7.514 -0.256 8.130 1.00 95.25 80 VAL A N 1
ATOM 584 C CA . VAL A 1 80 ? -7.752 -0.271 6.668 1.00 95.25 80 VAL A CA 1
ATOM 585 C C . VAL A 1 80 ? -8.580 0.934 6.205 1.00 95.25 80 VAL A C 1
ATOM 587 O O . VAL A 1 80 ? -8.353 1.469 5.123 1.00 95.25 80 VAL A O 1
ATOM 590 N N . ASP A 1 81 ? -9.517 1.390 7.033 1.00 95.12 81 ASP A N 1
ATOM 591 C CA . ASP A 1 81 ? -10.353 2.569 6.792 1.00 95.12 81 ASP A CA 1
ATOM 592 C C . ASP A 1 81 ? -9.572 3.893 6.828 1.00 95.12 81 ASP A C 1
ATOM 594 O O . ASP A 1 81 ? -10.032 4.886 6.264 1.00 95.12 81 ASP A O 1
ATOM 598 N N . ALA A 1 82 ? -8.374 3.900 7.415 1.00 95.94 82 ALA A N 1
ATOM 599 C CA . ALA A 1 82 ? -7.462 5.038 7.419 1.00 95.94 82 ALA A CA 1
ATOM 600 C C . ALA A 1 82 ? -6.505 5.067 6.213 1.00 95.94 82 ALA A C 1
ATOM 602 O O . ALA A 1 82 ? -5.768 6.039 6.051 1.00 95.94 82 ALA A O 1
ATOM 603 N N . LEU A 1 83 ? -6.494 4.029 5.365 1.00 95.94 83 LEU A N 1
ATOM 604 C CA . LEU A 1 83 ? -5.608 3.976 4.200 1.00 95.94 83 LEU A CA 1
ATOM 605 C C . LEU A 1 83 ? -5.929 5.022 3.123 1.00 95.94 83 LEU A C 1
ATOM 607 O O . LEU A 1 83 ? -4.981 5.626 2.630 1.00 95.94 83 LEU A O 1
ATOM 611 N N . PRO A 1 84 ? -7.188 5.264 2.699 1.00 96.75 84 PRO A N 1
ATOM 612 C CA . PRO A 1 84 ? -7.454 6.165 1.579 1.00 96.75 84 PRO A CA 1
ATOM 613 C C . PRO A 1 84 ? -6.871 7.569 1.791 1.00 96.75 84 PRO A C 1
ATOM 615 O O . PRO A 1 84 ? -7.192 8.263 2.753 1.00 96.75 84 PRO A O 1
ATOM 618 N N . GLY A 1 85 ? -6.023 8.010 0.861 1.00 95.06 85 GLY A N 1
ATOM 619 C CA . GLY A 1 85 ? -5.350 9.306 0.912 1.00 95.06 85 GLY A CA 1
ATOM 620 C C . GLY A 1 85 ? -4.070 9.346 1.751 1.00 95.06 85 GLY A C 1
ATOM 621 O O . GLY A 1 85 ? -3.372 10.362 1.693 1.00 95.06 85 GLY A O 1
ATOM 622 N N . LEU A 1 86 ? -3.739 8.275 2.476 1.00 95.75 86 LEU A N 1
ATOM 623 C CA . LEU A 1 86 ? -2.548 8.187 3.314 1.00 95.75 86 LEU A CA 1
ATOM 624 C C . LEU A 1 86 ? -1.276 8.222 2.462 1.00 95.75 86 LEU A C 1
ATOM 626 O O . LEU A 1 86 ? -1.193 7.581 1.409 1.00 95.75 86 LEU A O 1
ATOM 630 N N . ARG A 1 87 ? -0.284 8.978 2.936 1.00 95.81 87 ARG A N 1
ATOM 631 C CA . ARG A 1 87 ? 1.048 9.062 2.338 1.00 95.81 87 ARG A CA 1
ATOM 632 C C . ARG A 1 87 ? 2.053 8.311 3.189 1.00 95.81 87 ARG A C 1
ATOM 634 O O . ARG A 1 87 ? 2.019 8.384 4.415 1.00 95.81 87 ARG A O 1
ATOM 641 N N . PHE A 1 88 ? 2.951 7.612 2.526 1.00 94.56 88 PHE A N 1
ATOM 642 C CA . PHE A 1 88 ? 3.994 6.828 3.161 1.00 94.56 88 PHE A CA 1
ATOM 643 C C . PHE A 1 88 ? 5.181 6.721 2.204 1.00 94.56 88 PHE A C 1
ATOM 645 O O . PHE A 1 88 ? 5.064 7.026 1.023 1.00 94.56 88 PHE A O 1
ATOM 652 N N . SER A 1 89 ? 6.335 6.332 2.716 1.00 93.94 89 SER A N 1
ATOM 653 C CA . SER A 1 89 ? 7.498 5.991 1.916 1.00 93.94 89 SER A CA 1
ATOM 654 C C . SER A 1 89 ? 7.630 4.476 1.874 1.00 93.94 89 SER A C 1
ATOM 656 O O . SER A 1 89 ? 7.343 3.824 2.878 1.00 93.94 89 SER A O 1
ATOM 658 N N . GLY A 1 90 ? 8.015 3.910 0.735 1.00 92.06 90 GLY A N 1
ATOM 659 C CA . GLY A 1 90 ? 8.180 2.467 0.582 1.00 92.06 90 GLY A CA 1
ATOM 660 C C . GLY A 1 90 ? 9.033 2.111 -0.626 1.00 92.06 90 GLY A C 1
ATOM 661 O O . GLY A 1 90 ? 9.212 2.917 -1.532 1.00 92.06 90 GLY A O 1
ATOM 662 N N . VAL A 1 91 ? 9.567 0.898 -0.626 1.00 90.00 91 VAL A N 1
ATOM 663 C CA . VAL A 1 91 ? 10.340 0.339 -1.736 1.00 90.00 91 VAL A CA 1
ATOM 664 C C . VAL A 1 91 ? 9.392 -0.452 -2.630 1.00 90.00 91 VAL A C 1
ATOM 666 O O . VAL A 1 91 ? 8.705 -1.352 -2.140 1.00 90.00 91 VAL A O 1
ATOM 669 N N . VAL A 1 92 ? 9.339 -0.106 -3.918 1.00 84.81 92 VAL A N 1
ATOM 670 C CA . VAL A 1 92 ? 8.525 -0.803 -4.923 1.00 84.81 92 VAL A CA 1
ATOM 671 C C . VAL A 1 92 ? 9.400 -1.832 -5.630 1.00 84.81 92 VAL A C 1
ATOM 673 O O . VAL A 1 92 ? 10.361 -1.463 -6.297 1.00 84.81 92 VAL A O 1
ATOM 676 N N . GLY A 1 93 ? 9.076 -3.113 -5.468 1.00 80.94 93 GLY A N 1
ATOM 677 C CA . GLY A 1 93 ? 9.736 -4.196 -6.192 1.00 80.94 93 GLY A CA 1
ATOM 678 C C . GLY A 1 93 ? 9.253 -4.307 -7.640 1.00 80.94 93 GLY A C 1
ATOM 679 O O . GLY A 1 93 ? 8.155 -3.865 -7.978 1.00 80.94 93 GLY A O 1
ATOM 680 N N . ASP A 1 94 ? 10.043 -4.974 -8.484 1.00 74.88 94 ASP A N 1
ATOM 681 C CA . ASP A 1 94 ? 9.693 -5.259 -9.889 1.00 74.88 94 ASP A CA 1
ATOM 682 C C . ASP A 1 94 ? 8.430 -6.135 -10.039 1.00 74.88 94 ASP A C 1
ATOM 684 O O . ASP A 1 94 ? 7.844 -6.236 -11.115 1.00 74.88 94 ASP A O 1
ATOM 688 N N . ASP A 1 95 ? 8.009 -6.787 -8.955 1.00 76.44 95 ASP A N 1
ATOM 689 C CA . ASP A 1 95 ? 6.779 -7.570 -8.843 1.00 76.44 95 ASP A CA 1
ATOM 690 C C . ASP A 1 95 ? 5.551 -6.731 -8.441 1.00 76.44 95 ASP A C 1
ATOM 692 O O . ASP A 1 95 ? 4.454 -7.271 -8.285 1.00 76.44 95 ASP A O 1
ATOM 696 N N . GLY A 1 96 ? 5.722 -5.417 -8.274 1.00 69.69 96 GLY A N 1
ATOM 697 C CA . GLY A 1 96 ? 4.675 -4.493 -7.848 1.00 69.69 96 GLY A CA 1
ATOM 698 C C . GLY A 1 96 ? 4.350 -4.570 -6.355 1.00 69.69 96 GLY A C 1
ATOM 699 O O . GLY A 1 96 ? 3.350 -3.992 -5.917 1.00 69.69 96 GLY A O 1
ATOM 700 N N . LEU A 1 97 ? 5.163 -5.271 -5.556 1.00 77.62 97 LEU A N 1
ATOM 701 C CA . LEU A 1 97 ? 5.018 -5.278 -4.105 1.00 77.62 97 LEU A CA 1
ATOM 702 C C . LEU A 1 97 ? 5.643 -4.030 -3.488 1.00 77.62 97 LEU A C 1
ATOM 704 O O . LEU A 1 97 ? 6.696 -3.557 -3.908 1.00 77.62 97 LEU A O 1
ATOM 708 N N . VAL A 1 98 ? 5.005 -3.528 -2.431 1.00 81.00 98 VAL A N 1
ATOM 709 C CA . VAL A 1 98 ? 5.527 -2.413 -1.642 1.00 81.00 98 VAL A CA 1
ATOM 710 C C . VAL A 1 98 ? 6.032 -2.946 -0.306 1.00 81.00 98 VAL A C 1
ATOM 712 O O . VAL A 1 98 ? 5.300 -3.623 0.416 1.00 81.00 98 VAL A O 1
ATOM 715 N N . THR A 1 99 ? 7.294 -2.664 0.008 1.00 83.31 99 THR A N 1
ATOM 716 C CA . THR A 1 99 ? 7.986 -3.151 1.211 1.00 83.31 99 THR A CA 1
ATOM 717 C C . THR A 1 99 ? 8.720 -2.016 1.927 1.00 83.31 99 THR A C 1
ATOM 719 O O . THR A 1 99 ? 8.789 -0.896 1.422 1.00 83.31 99 THR A O 1
ATOM 722 N N . GLY A 1 100 ? 9.249 -2.282 3.129 1.00 79.88 100 GLY A N 1
ATOM 723 C CA . GLY A 1 100 ? 10.050 -1.299 3.871 1.00 79.88 100 GLY A CA 1
ATOM 724 C C . GLY A 1 100 ? 9.296 -0.002 4.175 1.00 79.88 100 GLY A C 1
ATOM 725 O O . GLY A 1 100 ? 9.881 1.076 4.106 1.00 79.88 100 GLY A O 1
ATOM 726 N N . VAL A 1 101 ? 7.991 -0.100 4.442 1.00 84.94 101 VAL A N 1
ATOM 727 C CA . VAL A 1 101 ? 7.118 1.070 4.527 1.00 84.94 101 VAL A CA 1
ATOM 728 C C . VAL A 1 101 ? 7.325 1.879 5.808 1.00 84.94 101 VAL A C 1
ATOM 730 O O . VAL A 1 101 ? 7.529 1.330 6.889 1.00 84.94 101 VAL A O 1
ATOM 733 N N . SER A 1 102 ? 7.222 3.201 5.694 1.00 83.50 102 SER A N 1
ATOM 734 C CA . SER A 1 102 ? 7.205 4.134 6.823 1.00 83.50 102 SER A CA 1
ATOM 735 C C . SER A 1 102 ? 6.265 5.291 6.528 1.00 83.50 102 SER A C 1
ATOM 737 O O . SER A 1 102 ? 6.243 5.807 5.415 1.00 83.50 102 SER A O 1
ATOM 739 N N . LEU A 1 103 ? 5.521 5.762 7.526 1.00 82.94 103 LEU A N 1
ATOM 740 C CA . LEU A 1 103 ? 4.731 6.984 7.380 1.00 82.94 103 LEU A CA 1
ATOM 741 C C . LEU A 1 103 ? 5.652 8.182 7.104 1.00 82.94 103 LEU A C 1
ATOM 743 O O . LEU A 1 103 ? 6.733 8.292 7.689 1.00 82.94 103 LEU A O 1
ATOM 747 N N . VAL A 1 104 ? 5.214 9.073 6.214 1.00 77.12 104 VAL A N 1
ATOM 748 C CA . VAL A 1 104 ? 5.856 10.375 5.994 1.00 77.12 104 VAL A CA 1
ATOM 749 C C . VAL A 1 104 ? 5.194 11.355 6.961 1.00 77.12 104 VAL A C 1
ATOM 751 O O . VAL A 1 104 ? 3.969 11.483 6.938 1.00 77.12 104 VAL A O 1
ATOM 754 N N . SER A 1 105 ? 5.978 11.974 7.852 1.00 59.78 105 SER A N 1
ATOM 755 C CA . SER A 1 105 ? 5.476 12.947 8.839 1.00 59.78 105 SER A CA 1
ATOM 756 C C . SER A 1 105 ? 5.084 14.273 8.206 1.00 59.78 105 SER A C 1
ATOM 758 O O . SER A 1 105 ? 5.891 14.744 7.372 1.00 59.78 105 SER A O 1
#

Solvent-accessible surface area (backbone atoms only — not comparable to full-atom values): 6326 Å² total; per-residue (Å²): 141,72,66,70,65,56,57,55,66,74,64,53,75,75,75,77,69,60,78,74,57,69,70,67,40,90,67,50,71,65,59,74,67,64,62,78,56,68,40,66,35,32,28,67,42,70,60,91,66,33,24,34,32,30,37,97,89,22,39,94,87,81,51,51,37,71,41,55,28,66,61,53,18,59,67,68,74,49,57,63,89,62,39,60,66,37,53,29,31,24,21,54,43,100,85,54,47,76,40,86,59,42,76,63,131

Organism: NCBI:txid2070368

pLDDT: mean 75.78, std 19.92, range [39.34, 96.75]

Radius of gyration: 23.89 Å; Cα contacts (8 Å, |Δi|>4): 147; chains: 1; bounding box: 52×43×62 Å

Secondary structure (DSSP, 8-state):
--SHHHHHHHTS------GGGGGGSTTTTS----TTS-EEEEEEEEETTEEEEE-SSS-TTT--EEEEHHHHHHHHTS-GGG-TT-EEEEEE-TTS-EEEEEE--

Mean predicted aligned error: 14.24 Å

Foldseek 3Di:
DPVVVVVVVVPPPPPPPPPCPVCDPPVVVPPPPPLPDWFKKAFADDDDQWTFIDTPVADPPDHTQIDGLVVVCVQAVHDSVPRHGFMWIFRQDPVSDTHPIYGDD